Protein AF-A0A7S1TEN2-F1 (afdb_monomer)

Organism: NCBI:txid31354

Structure (mmCIF, N/CA/C/O backbone):
data_AF-A0A7S1TEN2-F1
#
_entry.id   AF-A0A7S1TEN2-F1
#
loop_
_atom_site.group_PDB
_atom_site.id
_atom_site.type_symbol
_atom_site.label_atom_id
_atom_site.label_alt_id
_atom_site.label_comp_id
_atom_site.label_asym_id
_atom_site.label_entity_id
_atom_site.label_seq_id
_atom_site.pdbx_PDB_ins_code
_atom_site.Cartn_x
_atom_site.Cartn_y
_atom_site.Cartn_z
_atom_site.occupancy
_atom_site.B_iso_or_equiv
_atom_site.auth_seq_id
_atom_site.auth_comp_id
_atom_site.auth_asym_id
_atom_site.auth_atom_id
_atom_site.pdbx_PDB_model_num
ATOM 1 N N . TRP A 1 1 ? 18.917 -27.994 69.846 1.00 36.53 1 TRP A N 1
ATOM 2 C CA . TRP A 1 1 ? 19.489 -26.997 68.929 1.00 36.53 1 TRP A CA 1
ATOM 3 C C . TRP A 1 1 ? 19.397 -27.551 67.513 1.00 36.53 1 TRP A C 1
ATOM 5 O O . TRP A 1 1 ? 19.860 -28.660 67.285 1.00 36.53 1 TRP A O 1
ATOM 15 N N . LEU A 1 2 ? 18.664 -26.823 66.660 1.00 35.91 2 LEU A N 1
ATOM 16 C CA . LEU A 1 2 ? 18.417 -27.008 65.215 1.00 35.91 2 LEU A CA 1
ATOM 17 C C . LEU A 1 2 ? 19.751 -27.159 64.437 1.00 35.91 2 LEU A C 1
ATOM 19 O O . LEU A 1 2 ? 20.772 -26.702 64.934 1.00 35.91 2 LEU A O 1
ATOM 23 N N . VAL A 1 3 ? 19.844 -27.762 63.246 1.00 33.59 3 VAL A N 1
ATOM 24 C CA . VAL A 1 3 ? 19.218 -27.346 61.975 1.00 33.59 3 VAL A CA 1
ATOM 25 C C . VAL A 1 3 ? 19.123 -28.553 61.023 1.00 33.59 3 VAL A C 1
ATOM 27 O O . VAL A 1 3 ? 20.094 -29.282 60.841 1.00 33.59 3 VAL A O 1
ATOM 30 N N . ILE A 1 4 ? 17.961 -28.718 60.386 1.00 40.56 4 ILE A N 1
ATOM 31 C CA . ILE A 1 4 ? 17.718 -29.605 59.238 1.00 40.56 4 ILE A CA 1
ATOM 32 C C . ILE A 1 4 ? 17.967 -28.781 57.969 1.00 40.56 4 ILE A C 1
ATOM 34 O O . ILE A 1 4 ? 17.278 -27.786 57.751 1.00 40.56 4 ILE A O 1
ATOM 38 N N . THR A 1 5 ? 18.921 -29.174 57.124 1.00 41.59 5 THR A N 1
ATOM 39 C CA . THR A 1 5 ? 19.088 -28.603 55.779 1.00 41.59 5 THR A CA 1
ATOM 40 C C . THR A 1 5 ? 18.356 -29.473 54.760 1.00 41.59 5 THR A C 1
ATOM 42 O O . THR A 1 5 ? 18.863 -30.484 54.281 1.00 41.59 5 THR A O 1
ATOM 45 N N . GLY A 1 6 ? 17.119 -29.079 54.452 1.00 36.47 6 GLY A N 1
ATOM 46 C CA . GLY A 1 6 ? 16.358 -29.609 53.325 1.00 36.47 6 GLY A CA 1
ATOM 47 C C . GLY A 1 6 ? 16.889 -29.035 52.014 1.00 36.47 6 GLY A C 1
ATOM 48 O O . GLY A 1 6 ? 16.941 -27.818 51.838 1.00 36.47 6 GLY A O 1
ATOM 49 N N . VAL A 1 7 ? 17.284 -29.911 51.095 1.00 43.22 7 VAL A N 1
ATOM 50 C CA . VAL A 1 7 ? 17.649 -29.538 49.727 1.00 43.22 7 VAL A CA 1
ATOM 51 C C . VAL A 1 7 ? 16.350 -29.447 48.928 1.00 43.22 7 VAL A C 1
ATOM 53 O O . VAL A 1 7 ? 15.711 -30.456 48.641 1.00 43.22 7 VAL A O 1
ATOM 56 N N . CYS A 1 8 ? 15.914 -28.223 48.637 1.00 40.03 8 CYS A N 1
ATOM 57 C CA . CYS A 1 8 ? 14.763 -27.953 47.784 1.00 40.03 8 CYS A CA 1
ATOM 58 C C . CYS A 1 8 ? 15.195 -28.152 46.324 1.00 40.03 8 CYS A C 1
ATOM 60 O O . CYS A 1 8 ? 15.867 -27.298 45.748 1.00 40.03 8 CYS A O 1
ATOM 62 N N . SER A 1 9 ? 14.875 -29.306 45.736 1.00 44.34 9 SER A N 1
ATOM 63 C CA . SER A 1 9 ? 15.070 -29.548 44.307 1.00 44.34 9 SER A CA 1
ATOM 64 C C . SER A 1 9 ? 14.036 -28.747 43.520 1.00 44.34 9 SER A C 1
ATOM 66 O O . SER A 1 9 ? 12.881 -29.150 43.391 1.00 44.34 9 SER A O 1
ATOM 68 N N . THR A 1 10 ? 14.444 -27.593 42.999 1.00 46.81 10 THR A N 1
ATOM 69 C CA . THR A 1 10 ? 13.657 -26.831 42.030 1.00 46.81 10 THR A CA 1
ATOM 70 C C . THR A 1 10 ? 13.557 -27.632 40.736 1.00 46.81 10 THR A C 1
ATOM 72 O O . THR A 1 10 ? 14.545 -27.810 40.023 1.00 46.81 10 THR A O 1
ATOM 75 N N . LEU A 1 11 ? 12.355 -28.127 40.442 1.00 44.84 11 LEU A N 1
ATOM 76 C CA . LEU A 1 11 ? 11.965 -28.592 39.115 1.00 44.84 11 LEU A CA 1
ATOM 77 C C . LEU A 1 11 ? 12.057 -27.400 38.156 1.00 44.84 11 LEU A C 1
ATOM 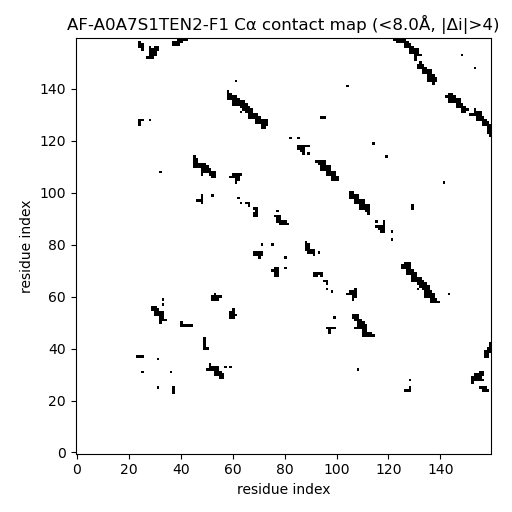79 O O . LEU A 1 11 ? 11.139 -26.588 38.059 1.00 44.84 11 LEU A O 1
ATOM 83 N N . SER A 1 12 ? 13.196 -27.272 37.478 1.00 39.28 12 SER A N 1
ATOM 84 C CA . SER A 1 12 ? 13.334 -26.386 36.329 1.00 39.28 12 SER A CA 1
ATOM 85 C C . SER A 1 12 ? 12.454 -26.934 35.215 1.00 39.28 12 SER A C 1
ATOM 87 O O . SER A 1 12 ? 12.817 -27.890 34.529 1.00 39.28 12 SER A O 1
ATOM 89 N N . PHE A 1 13 ? 11.283 -26.331 35.035 1.00 42.62 13 PHE A N 1
ATOM 90 C CA . PHE A 1 13 ? 10.563 -26.436 33.780 1.00 42.62 13 PHE A CA 1
ATOM 91 C C . PHE A 1 13 ? 11.466 -25.818 32.716 1.00 42.62 13 PHE A C 1
ATOM 93 O O . PHE A 1 13 ? 11.646 -24.601 32.666 1.00 42.62 13 PHE A O 1
ATOM 100 N N . ALA A 1 14 ? 12.086 -26.666 31.897 1.00 40.94 14 ALA A N 1
ATOM 101 C CA . ALA A 1 14 ? 12.645 -26.231 30.635 1.00 40.94 14 ALA A CA 1
ATOM 102 C C . ALA A 1 14 ? 11.469 -25.687 29.820 1.00 40.94 14 ALA A C 1
ATOM 104 O O . ALA A 1 14 ? 10.679 -26.450 29.263 1.00 40.94 14 ALA A O 1
ATOM 105 N N . ALA A 1 15 ? 11.307 -24.365 29.827 1.00 46.19 15 ALA A N 1
ATOM 106 C CA . ALA A 1 15 ? 10.476 -23.687 28.858 1.00 46.19 15 ALA A CA 1
ATOM 107 C C . ALA A 1 15 ? 11.043 -24.072 27.494 1.00 46.19 15 ALA A C 1
ATOM 109 O O . ALA A 1 15 ? 12.132 -23.638 27.121 1.00 46.19 15 ALA A O 1
ATOM 110 N N . VAL A 1 16 ? 10.346 -24.961 26.787 1.00 39.22 16 VAL A N 1
ATOM 111 C CA . VAL A 1 16 ? 10.607 -25.175 25.371 1.00 39.22 16 VAL A CA 1
ATOM 112 C C . VAL A 1 16 ? 10.404 -23.799 24.748 1.00 39.22 16 VAL A C 1
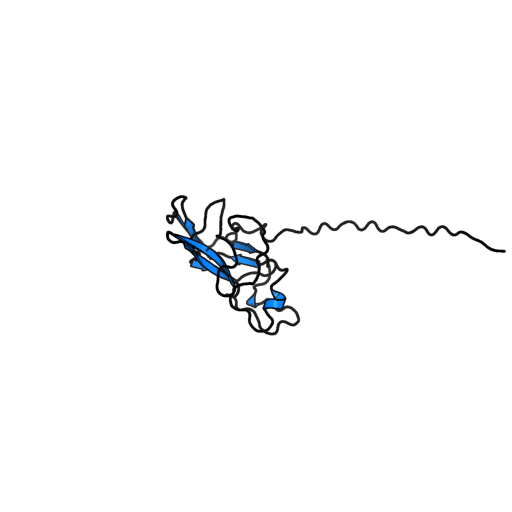ATOM 114 O O . VAL A 1 16 ? 9.303 -23.258 24.888 1.00 39.22 16 VAL A O 1
ATOM 117 N N . PRO A 1 17 ? 11.425 -23.182 24.130 1.00 37.56 17 PRO A N 1
ATOM 118 C CA . PRO A 1 17 ? 11.180 -21.988 23.355 1.00 37.56 17 PRO A CA 1
ATOM 119 C C . PRO A 1 17 ? 10.236 -22.427 22.243 1.00 37.56 17 PRO A C 1
ATOM 121 O O . PRO A 1 17 ? 10.637 -23.101 21.293 1.00 37.56 17 PRO A O 1
ATOM 124 N N . ILE A 1 18 ? 8.953 -22.100 22.392 1.00 38.72 18 ILE A N 1
ATOM 125 C CA . ILE A 1 18 ? 8.039 -22.070 21.267 1.00 38.72 18 ILE A CA 1
ATOM 126 C C . ILE A 1 18 ? 8.654 -21.004 20.373 1.00 38.72 18 ILE A C 1
ATOM 128 O O . ILE A 1 18 ? 8.501 -19.809 20.615 1.00 38.72 18 ILE A O 1
ATOM 132 N N . SER A 1 19 ? 9.436 -21.442 19.387 1.00 32.59 19 SER A N 1
ATOM 133 C CA . SER A 1 19 ? 9.745 -20.628 18.224 1.00 32.59 19 SER A CA 1
ATOM 134 C C . SER A 1 19 ? 8.416 -20.404 17.525 1.00 32.59 19 SER A C 1
ATOM 136 O O . SER A 1 19 ? 8.041 -21.127 16.604 1.00 32.59 19 SER A O 1
ATOM 138 N N . VAL A 1 20 ? 7.669 -19.414 18.012 1.00 35.41 20 VAL A N 1
ATOM 139 C CA . VAL A 1 20 ? 6.732 -18.691 17.173 1.00 35.41 20 VAL A CA 1
ATOM 140 C C . VAL A 1 20 ? 7.590 -18.269 15.996 1.00 35.41 20 VAL A C 1
ATOM 142 O O . VAL A 1 20 ? 8.615 -17.611 16.190 1.00 35.41 20 VAL A O 1
ATOM 145 N N . ARG A 1 21 ? 7.248 -18.722 14.787 1.00 35.47 21 ARG A N 1
ATOM 146 C CA . ARG A 1 21 ? 7.770 -18.076 13.592 1.00 35.47 21 ARG A CA 1
ATOM 147 C C . ARG A 1 21 ? 7.450 -16.596 13.784 1.00 35.47 21 ARG A C 1
ATOM 149 O O . ARG A 1 21 ? 6.309 -16.199 13.585 1.00 35.47 21 ARG A O 1
ATOM 156 N N . GLN A 1 22 ? 8.438 -15.789 14.160 1.00 39.12 22 GLN A N 1
ATOM 157 C CA . GLN A 1 22 ? 8.461 -14.384 13.791 1.00 39.12 22 GLN A CA 1
ATOM 158 C C . GLN A 1 22 ? 8.644 -14.382 12.270 1.00 39.12 22 GLN A C 1
ATOM 160 O O . GLN A 1 22 ? 9.725 -14.136 11.744 1.00 39.12 22 GLN A O 1
ATOM 165 N N . GLY A 1 23 ? 7.607 -14.834 11.562 1.00 42.72 23 GLY A N 1
ATOM 166 C CA . GLY A 1 23 ? 7.483 -14.654 10.136 1.00 42.72 23 GLY A CA 1
ATOM 167 C C . GLY A 1 23 ? 7.254 -13.172 9.982 1.00 42.72 23 GLY A C 1
ATOM 168 O O . GLY A 1 23 ? 6.162 -12.703 10.280 1.00 42.72 23 GLY A O 1
ATOM 169 N N . GLY A 1 24 ? 8.307 -12.437 9.624 1.00 61.06 24 GLY A N 1
ATOM 170 C CA . GLY A 1 24 ? 8.152 -11.048 9.220 1.00 61.06 24 GLY A CA 1
ATOM 171 C C . GLY A 1 24 ? 7.023 -10.959 8.198 1.00 61.06 24 GLY A C 1
ATOM 172 O O . GLY A 1 24 ? 6.840 -11.888 7.403 1.00 61.06 24 GLY A O 1
ATOM 173 N N . CYS A 1 25 ? 6.236 -9.887 8.262 1.00 70.94 25 CYS A N 1
ATOM 174 C CA . CYS A 1 25 ? 5.182 -9.643 7.287 1.00 70.94 25 CYS A CA 1
ATOM 175 C C . CYS A 1 25 ? 5.760 -9.848 5.877 1.00 70.94 25 CYS A C 1
ATOM 177 O O . CYS A 1 25 ? 6.780 -9.238 5.550 1.00 70.94 25 CYS A O 1
ATOM 179 N N . GLY A 1 26 ? 5.161 -10.741 5.078 1.00 60.34 26 GLY A N 1
ATOM 180 C CA . GLY A 1 26 ? 5.536 -10.885 3.666 1.00 60.34 26 GLY A CA 1
ATOM 181 C C . GLY A 1 26 ? 6.174 -12.156 3.164 1.00 60.34 26 GLY A C 1
ATOM 182 O O . GLY A 1 26 ? 6.808 -12.124 2.116 1.00 60.34 26 GLY A O 1
ATOM 183 N N . ALA A 1 27 ? 5.982 -13.293 3.827 1.00 66.88 27 ALA A N 1
ATOM 184 C CA . ALA A 1 27 ? 6.373 -14.570 3.220 1.00 66.88 27 ALA A CA 1
ATOM 185 C C . ALA A 1 27 ? 5.473 -14.991 2.030 1.00 66.88 27 ALA A C 1
ATOM 187 O O . ALA A 1 27 ? 5.839 -15.897 1.285 1.00 66.88 27 ALA A O 1
ATOM 188 N N . SER A 1 28 ? 4.295 -14.379 1.878 1.00 79.00 28 SER A N 1
ATOM 189 C CA . SER A 1 28 ? 3.220 -14.741 0.936 1.00 79.00 28 SER A CA 1
ATOM 190 C C . SER A 1 28 ? 3.116 -13.817 -0.284 1.00 79.00 28 SER A C 1
ATOM 192 O O . SER A 1 28 ? 2.635 -14.247 -1.333 1.00 79.00 28 SER A O 1
ATOM 194 N N . CYS A 1 29 ? 3.550 -12.564 -0.151 1.00 87.81 29 CYS A N 1
ATOM 195 C CA . CYS A 1 29 ? 3.350 -11.512 -1.140 1.00 87.81 29 CYS A CA 1
ATOM 196 C C . CYS A 1 29 ? 4.485 -11.451 -2.168 1.00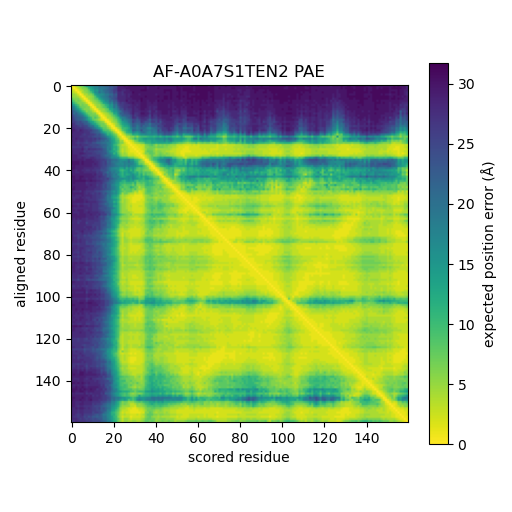 87.81 29 CYS A C 1
ATOM 198 O O . CYS A 1 29 ? 5.661 -11.476 -1.812 1.00 87.81 29 CYS A O 1
ATOM 200 N N . ALA A 1 30 ? 4.136 -11.352 -3.456 1.00 89.56 30 ALA A N 1
ATOM 201 C CA . ALA A 1 30 ? 5.121 -11.256 -4.537 1.00 89.56 30 ALA A CA 1
ATOM 202 C C . ALA A 1 30 ? 5.853 -9.902 -4.568 1.00 89.56 30 ALA A C 1
ATOM 204 O O . ALA A 1 30 ? 6.940 -9.802 -5.140 1.00 89.56 30 ALA A O 1
ATOM 205 N N . PHE A 1 31 ? 5.257 -8.865 -3.973 1.00 89.62 31 PHE A N 1
ATOM 206 C CA . PHE A 1 31 ? 5.796 -7.512 -3.962 1.00 89.62 31 PHE A CA 1
ATOM 207 C C . PHE A 1 31 ? 6.440 -7.173 -2.625 1.00 89.62 31 PHE A C 1
ATOM 209 O O . PHE A 1 31 ? 5.975 -7.570 -1.557 1.00 89.62 31 PHE A O 1
ATOM 216 N N . TYR A 1 32 ? 7.494 -6.371 -2.695 1.00 88.06 32 TYR A N 1
ATOM 217 C CA . TYR A 1 32 ? 8.234 -5.862 -1.547 1.00 88.06 32 TYR A CA 1
ATOM 218 C C . TYR A 1 32 ? 8.713 -4.438 -1.831 1.00 88.06 32 TYR A C 1
ATOM 220 O O . TYR A 1 32 ? 8.751 -4.011 -2.981 1.00 88.06 32 TYR A O 1
ATOM 228 N N . PHE A 1 33 ? 9.113 -3.685 -0.809 1.00 87.56 33 PHE A N 1
ATOM 229 C CA . PHE A 1 33 ? 9.679 -2.354 -1.034 1.00 87.56 33 PHE A CA 1
ATOM 230 C C . PHE A 1 33 ? 11.136 -2.434 -1.493 1.00 87.56 33 PHE A C 1
ATOM 232 O O . PHE A 1 33 ? 11.978 -3.097 -0.878 1.00 87.56 33 PHE A O 1
ATOM 239 N N . CYS A 1 34 ? 11.453 -1.729 -2.572 1.00 84.06 34 CYS A N 1
ATOM 240 C CA . CYS A 1 34 ? 12.805 -1.572 -3.072 1.00 84.06 34 CYS A CA 1
ATOM 241 C C . CYS A 1 34 ? 13.686 -0.927 -1.992 1.00 84.06 34 CYS A C 1
ATOM 243 O O . CYS A 1 34 ? 13.328 0.087 -1.395 1.00 84.06 34 CYS A O 1
ATOM 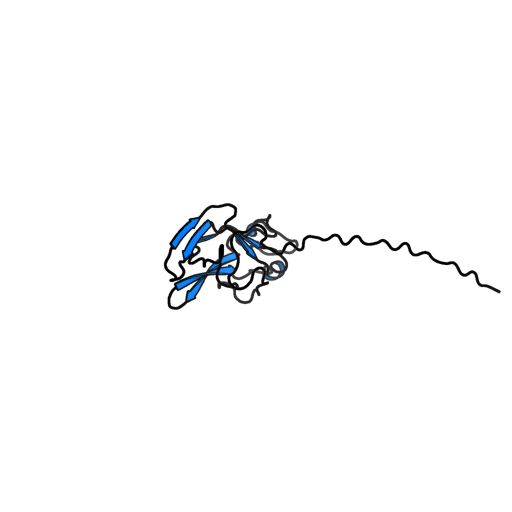245 N N . GLY A 1 35 ? 14.863 -1.502 -1.747 1.00 69.94 35 GLY A N 1
ATOM 246 C CA . GLY A 1 35 ? 15.850 -0.945 -0.820 1.00 69.94 35 GLY A CA 1
ATOM 247 C C . GLY A 1 35 ? 16.013 -1.717 0.488 1.00 69.94 35 GLY A C 1
ATOM 248 O O . GLY A 1 35 ? 17.153 -1.807 0.933 1.00 69.94 35 GLY A O 1
ATOM 249 N N . LYS A 1 36 ? 14.963 -2.342 1.053 1.00 54.16 36 LYS A N 1
ATOM 250 C CA . LYS A 1 36 ? 15.054 -3.372 2.116 1.00 54.16 36 LYS A CA 1
ATOM 251 C C . LYS A 1 36 ? 13.761 -4.205 2.215 1.00 54.16 36 LYS A C 1
ATOM 253 O O . LYS A 1 36 ? 12.691 -3.619 2.349 1.00 54.16 36 LYS A O 1
ATOM 258 N N . PRO A 1 37 ? 13.831 -5.548 2.257 1.00 49.50 37 PRO A N 1
ATOM 259 C CA . PRO A 1 37 ? 12.705 -6.355 2.719 1.00 49.50 37 PRO A CA 1
ATOM 260 C C . PRO A 1 37 ? 12.512 -6.163 4.236 1.00 49.50 37 PRO A C 1
ATOM 262 O O . PRO A 1 37 ? 13.467 -6.297 5.001 1.00 49.50 37 PRO A O 1
ATOM 265 N N . GLY A 1 38 ? 11.283 -5.867 4.673 1.00 50.88 38 GLY A N 1
ATOM 266 C CA . GLY A 1 38 ? 10.889 -5.950 6.087 1.00 50.88 38 GLY A CA 1
ATOM 267 C C . GLY A 1 38 ? 11.228 -4.755 6.986 1.00 50.88 38 GLY A C 1
ATOM 268 O O . GLY A 1 38 ? 11.441 -4.947 8.180 1.00 50.88 38 GLY A O 1
ATOM 269 N N . THR A 1 39 ? 11.303 -3.531 6.461 1.00 54.88 39 THR A N 1
ATOM 270 C CA . THR A 1 39 ? 11.393 -2.328 7.308 1.00 54.88 39 THR A CA 1
ATOM 271 C C . THR A 1 39 ? 10.045 -1.978 7.940 1.00 54.88 39 THR A C 1
ATOM 273 O O . THR A 1 39 ? 9.022 -1.989 7.263 1.00 54.88 39 THR A O 1
ATOM 276 N N . THR A 1 40 ? 10.060 -1.654 9.233 1.00 57.50 40 THR A N 1
ATOM 277 C CA . THR A 1 40 ? 8.978 -0.934 9.918 1.00 57.50 40 THR A CA 1
ATOM 278 C C . THR A 1 40 ? 8.956 0.503 9.399 1.00 57.50 40 THR A C 1
ATOM 280 O O . THR A 1 40 ? 10.019 1.126 9.322 1.00 57.50 40 THR A O 1
ATOM 283 N N . TYR A 1 41 ? 7.784 1.008 9.015 1.00 65.94 41 TYR A N 1
ATOM 284 C CA . TYR A 1 41 ? 7.613 2.388 8.548 1.00 65.94 41 TYR A CA 1
ATOM 285 C C . TYR A 1 41 ? 6.841 3.205 9.580 1.00 65.94 41 TYR A C 1
ATOM 287 O O . TYR A 1 41 ? 5.942 2.690 10.234 1.00 65.94 41 TYR A O 1
ATOM 295 N N . GLU A 1 42 ? 7.203 4.475 9.730 1.00 64.25 42 GLU A N 1
ATOM 296 C CA . GLU A 1 42 ? 6.568 5.374 10.693 1.00 64.25 42 GLU A CA 1
ATOM 297 C C . GLU A 1 42 ? 5.301 6.002 10.085 1.00 64.25 42 GLU A C 1
ATOM 299 O O . GLU A 1 42 ? 5.250 6.317 8.893 1.00 64.25 42 GLU A O 1
ATOM 304 N N . LEU A 1 43 ? 4.264 6.182 10.905 1.00 64.94 43 LEU A N 1
ATOM 305 C CA . LEU A 1 43 ? 2.977 6.798 10.540 1.00 64.94 43 LEU A CA 1
ATOM 306 C C . LEU A 1 43 ? 3.069 8.335 10.495 1.00 64.94 43 LEU A C 1
ATOM 308 O O . LEU A 1 43 ? 2.206 9.037 11.024 1.00 64.94 43 LEU A O 1
ATOM 312 N N . ASP A 1 44 ? 4.134 8.878 9.911 1.00 64.31 44 ASP A N 1
ATOM 313 C CA . ASP A 1 44 ? 4.451 10.301 10.072 1.00 64.31 44 ASP A CA 1
ATOM 314 C C . ASP A 1 44 ? 3.644 11.218 9.151 1.00 64.31 44 ASP A C 1
ATOM 316 O O . ASP A 1 44 ? 3.483 12.404 9.448 1.00 64.31 44 ASP A O 1
ATOM 320 N N . LEU A 1 45 ? 3.127 10.698 8.031 1.00 70.31 45 LEU A N 1
ATOM 321 C CA . LEU A 1 45 ? 2.507 11.520 6.993 1.00 70.31 45 LEU A CA 1
ATOM 322 C C . LEU A 1 45 ? 1.280 10.840 6.361 1.00 70.31 45 LEU A C 1
ATOM 324 O O . LEU A 1 45 ? 1.437 10.010 5.459 1.00 70.31 45 LEU A O 1
ATOM 328 N N . PRO A 1 46 ? 0.050 11.220 6.760 1.00 75.06 46 PRO A N 1
ATOM 329 C CA . PRO A 1 46 ? -1.139 10.762 6.061 1.00 75.06 46 PRO A CA 1
ATOM 330 C C . PRO A 1 46 ? -1.186 11.330 4.642 1.00 75.06 46 PRO A C 1
ATOM 332 O O . PRO A 1 46 ? -0.609 12.376 4.340 1.00 75.06 46 PRO A O 1
ATOM 335 N N . ASP A 1 47 ? -1.911 10.639 3.773 1.00 78.81 47 ASP A N 1
ATOM 336 C CA . ASP A 1 47 ? -2.165 11.043 2.395 1.00 78.81 47 ASP A CA 1
ATOM 337 C C . ASP A 1 47 ? -0.908 11.197 1.521 1.00 78.81 47 ASP A C 1
ATOM 339 O O . ASP A 1 47 ? -0.897 11.922 0.526 1.00 78.81 47 ASP A O 1
ATOM 343 N N . SER A 1 48 ? 0.143 10.454 1.873 1.00 77.69 48 SER A N 1
ATOM 344 C CA . SER A 1 48 ? 1.416 10.405 1.161 1.00 77.69 48 SER A CA 1
ATOM 345 C C . SER A 1 48 ? 2.025 8.995 1.224 1.00 77.69 48 SER A C 1
ATOM 347 O O . SER A 1 48 ? 1.641 8.205 2.095 1.00 77.69 48 SER A O 1
ATOM 349 N N . PRO A 1 49 ? 2.954 8.637 0.317 1.00 74.31 49 PRO A N 1
ATOM 350 C CA . PRO A 1 49 ? 3.665 7.371 0.427 1.00 74.31 49 PRO A CA 1
ATOM 351 C C . PRO A 1 49 ? 4.559 7.400 1.674 1.00 74.31 49 PRO A C 1
ATOM 353 O O . PRO A 1 49 ? 5.525 8.158 1.734 1.00 74.31 49 PRO A O 1
ATOM 356 N N . ILE A 1 50 ? 4.253 6.550 2.656 1.00 80.25 50 ILE A N 1
ATOM 357 C CA . ILE A 1 50 ? 5.081 6.368 3.864 1.00 80.25 50 ILE A CA 1
ATOM 358 C C . ILE A 1 50 ? 6.191 5.330 3.651 1.00 80.25 50 ILE A C 1
ATOM 360 O O . ILE A 1 50 ? 7.051 5.124 4.502 1.00 80.25 50 ILE A O 1
ATOM 364 N N . THR A 1 51 ? 6.161 4.652 2.505 1.00 82.19 51 THR A N 1
ATOM 365 C CA . THR A 1 51 ? 7.089 3.584 2.134 1.00 82.19 51 THR A CA 1
ATOM 366 C C . THR A 1 51 ? 7.872 3.940 0.873 1.00 82.19 51 THR A C 1
ATOM 368 O O . THR A 1 51 ? 7.537 4.876 0.147 1.00 82.19 51 THR A O 1
ATOM 371 N N . GLY A 1 52 ? 8.949 3.192 0.625 1.00 84.06 52 GLY A N 1
ATOM 372 C CA . GLY A 1 52 ? 9.732 3.324 -0.602 1.00 84.06 52 GLY A CA 1
ATOM 373 C C . GLY A 1 52 ? 9.014 2.757 -1.836 1.00 84.06 52 GLY A C 1
ATOM 374 O O . GLY A 1 52 ? 7.915 2.210 -1.719 1.00 84.06 52 GLY A O 1
ATOM 375 N N . PRO A 1 53 ? 9.648 2.841 -3.019 1.00 88.94 53 PRO A N 1
ATOM 376 C CA . PRO A 1 53 ? 9.107 2.268 -4.249 1.00 88.94 53 PRO A CA 1
ATOM 377 C C . PRO A 1 53 ? 8.814 0.772 -4.107 1.00 88.94 53 PRO A C 1
ATOM 379 O O . PRO A 1 53 ? 9.542 0.058 -3.418 1.00 88.94 53 PRO A O 1
ATOM 382 N N . ILE A 1 54 ? 7.780 0.283 -4.781 1.00 89.94 54 ILE A N 1
ATOM 383 C CA . ILE A 1 54 ? 7.414 -1.135 -4.804 1.00 89.94 54 ILE A CA 1
ATOM 384 C C . ILE A 1 54 ? 8.233 -1.870 -5.877 1.00 89.94 54 ILE A C 1
ATOM 386 O O . ILE A 1 54 ? 8.428 -1.372 -6.985 1.00 89.94 54 ILE A O 1
ATOM 390 N N . CYS A 1 55 ? 8.695 -3.074 -5.551 1.00 88.81 55 CYS A N 1
ATOM 391 C CA . CYS A 1 55 ? 9.474 -3.961 -6.405 1.00 88.81 55 CYS A CA 1
ATOM 392 C C . CYS A 1 55 ? 8.834 -5.353 -6.502 1.00 88.81 55 CYS A C 1
ATOM 394 O O . CYS A 1 55 ? 8.241 -5.850 -5.542 1.00 88.81 55 CYS A O 1
ATOM 396 N N . ARG A 1 56 ? 9.056 -6.018 -7.639 1.00 87.06 56 ARG A N 1
ATOM 397 C CA . ARG A 1 56 ? 8.828 -7.455 -7.851 1.00 87.06 56 ARG A CA 1
ATOM 398 C C . ARG A 1 56 ? 10.023 -8.035 -8.597 1.00 87.06 56 ARG A C 1
ATOM 400 O O . ARG A 1 56 ? 10.403 -7.498 -9.631 1.00 87.06 56 ARG A O 1
ATOM 407 N N . ASP A 1 57 ? 10.626 -9.100 -8.073 1.00 85.19 57 ASP A N 1
ATOM 408 C CA . ASP A 1 57 ? 11.779 -9.776 -8.695 1.00 85.19 57 ASP A CA 1
ATOM 409 C C . ASP A 1 57 ? 12.928 -8.820 -9.106 1.00 85.19 57 ASP A C 1
ATOM 411 O O . ASP A 1 57 ? 13.593 -9.002 -10.123 1.00 85.19 57 ASP A O 1
ATOM 415 N N . GLY A 1 58 ? 13.159 -7.765 -8.317 1.00 83.19 58 GLY A N 1
ATOM 416 C CA . GLY A 1 58 ? 14.176 -6.737 -8.574 1.00 83.19 58 GLY A CA 1
ATOM 417 C C . GLY A 1 58 ? 13.761 -5.631 -9.550 1.00 83.19 58 GLY A C 1
ATOM 418 O O . GLY A 1 58 ? 14.553 -4.722 -9.787 1.00 83.19 58 GLY A O 1
ATOM 419 N N . VAL A 1 59 ? 12.542 -5.678 -10.088 1.00 86.25 59 VAL A N 1
ATOM 420 C CA . VAL A 1 59 ? 12.007 -4.706 -11.048 1.00 86.25 59 VAL A CA 1
ATOM 421 C C . VAL A 1 59 ? 11.071 -3.724 -10.349 1.00 86.25 59 VAL A C 1
ATOM 423 O O . VAL A 1 59 ? 10.228 -4.128 -9.547 1.00 86.25 59 VAL A O 1
ATOM 426 N N . LEU A 1 60 ? 11.217 -2.436 -10.668 1.00 87.94 60 LEU A N 1
ATOM 427 C CA . LEU A 1 60 ? 10.366 -1.370 -10.146 1.00 87.94 60 LEU A CA 1
ATOM 428 C C . LEU A 1 60 ? 8.943 -1.477 -10.692 1.00 87.94 60 LEU A C 1
ATOM 430 O O . LEU A 1 60 ? 8.715 -1.648 -11.893 1.00 87.94 60 LEU A O 1
ATOM 434 N N . ILE A 1 61 ? 7.991 -1.298 -9.788 1.00 88.81 61 ILE A N 1
ATOM 435 C CA . ILE A 1 61 ? 6.593 -1.092 -10.125 1.00 88.81 61 ILE A CA 1
ATOM 436 C C . ILE A 1 61 ? 6.378 0.406 -10.281 1.00 88.81 61 ILE A C 1
ATOM 438 O O . ILE A 1 61 ? 6.706 1.197 -9.394 1.00 88.81 61 ILE A O 1
ATOM 44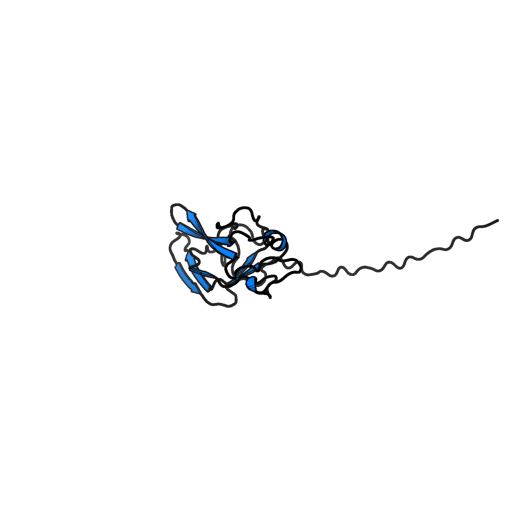2 N N . GLY A 1 62 ? 5.868 0.776 -11.450 1.00 86.12 62 GLY A N 1
ATOM 443 C CA . GLY A 1 62 ? 5.494 2.136 -11.791 1.00 86.12 62 GLY A CA 1
ATOM 444 C C . GLY A 1 62 ? 4.207 2.511 -11.074 1.00 86.12 62 GLY A C 1
ATOM 445 O O . GLY A 1 62 ? 4.101 2.398 -9.853 1.00 86.12 62 GLY A O 1
ATOM 446 N N . HIS A 1 63 ? 3.201 2.928 -11.828 1.00 88.88 63 HIS A N 1
ATOM 447 C CA . HIS A 1 63 ? 1.897 3.260 -11.270 1.00 88.88 63 HIS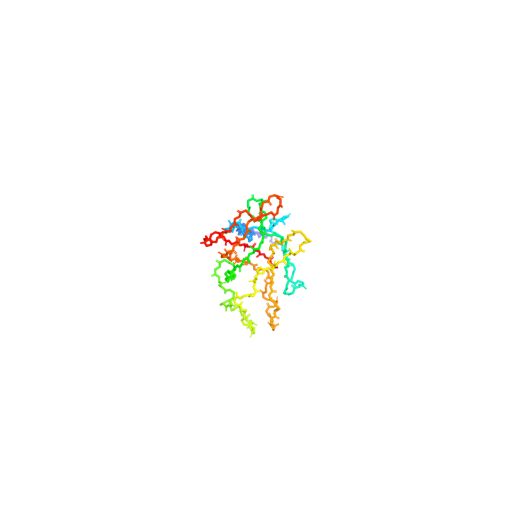 A CA 1
ATOM 448 C C . HIS A 1 63 ? 1.100 1.999 -10.881 1.00 88.88 63 HIS A C 1
ATOM 450 O O . HIS A 1 63 ? 1.011 1.049 -11.659 1.00 88.88 63 HIS A O 1
ATOM 456 N N . VAL A 1 64 ? 0.513 1.978 -9.683 1.00 90.44 64 VAL A N 1
ATOM 457 C CA . VAL A 1 64 ? -0.487 0.984 -9.265 1.00 90.44 64 VAL A CA 1
ATOM 458 C C . VAL A 1 64 ? -1.860 1.614 -9.469 1.00 90.44 64 VAL A C 1
ATOM 460 O O . VAL A 1 64 ? -2.271 2.449 -8.665 1.00 90.44 64 VAL A O 1
ATOM 463 N N . ASP A 1 65 ? -2.574 1.226 -10.529 1.00 87.00 65 ASP A N 1
ATOM 464 C CA . ASP A 1 65 ? -3.854 1.867 -10.862 1.00 87.00 65 ASP A CA 1
ATOM 465 C C . ASP A 1 65 ? -4.973 1.463 -9.893 1.00 87.00 65 ASP A C 1
ATOM 467 O O . ASP A 1 65 ? -5.930 2.213 -9.691 1.00 87.00 65 ASP A O 1
ATOM 471 N N . SER A 1 66 ? -4.885 0.269 -9.293 1.00 89.31 66 SER A N 1
ATOM 472 C CA . SER A 1 66 ? -5.876 -0.181 -8.318 1.00 89.31 66 SER A CA 1
ATOM 473 C C . SER A 1 66 ? -5.321 -1.175 -7.300 1.00 89.31 66 SER A C 1
ATOM 475 O O . SER A 1 66 ? -4.544 -2.078 -7.618 1.00 89.31 66 SER A O 1
ATOM 477 N N . ALA A 1 67 ? -5.777 -1.027 -6.057 1.00 93.00 67 ALA A N 1
ATOM 478 C CA . ALA A 1 67 ? -5.503 -1.935 -4.952 1.00 93.00 67 ALA A CA 1
ATOM 479 C C . ALA A 1 67 ? -6.811 -2.422 -4.317 1.00 93.00 67 ALA A C 1
ATOM 481 O O . ALA A 1 67 ? -7.850 -1.763 -4.404 1.00 93.00 67 ALA A O 1
ATOM 482 N N . GLY A 1 68 ? -6.746 -3.601 -3.705 1.00 94.12 68 GLY A N 1
ATOM 483 C CA . GLY A 1 68 ? -7.826 -4.163 -2.907 1.00 94.12 68 GLY A CA 1
ATOM 484 C C . GLY A 1 68 ? -7.874 -3.568 -1.502 1.00 94.12 68 GLY A C 1
ATOM 485 O O . GLY A 1 68 ? -7.195 -2.596 -1.183 1.00 94.12 68 GLY A O 1
ATOM 486 N N . GLU A 1 69 ? -8.678 -4.185 -0.644 1.00 95.69 69 GLU A N 1
ATOM 487 C CA . GLU A 1 69 ? -8.717 -3.850 0.776 1.00 95.69 69 GLU A CA 1
ATOM 488 C C . GLU A 1 69 ? -7.565 -4.534 1.522 1.00 95.69 69 GLU A C 1
ATOM 490 O O . GLU A 1 69 ? -7.302 -5.719 1.310 1.00 95.69 69 GLU A O 1
ATOM 495 N N . ALA A 1 70 ? -6.898 -3.795 2.412 1.00 95.19 70 ALA A N 1
ATOM 496 C CA . ALA A 1 70 ? -5.837 -4.352 3.241 1.00 95.19 70 ALA A CA 1
ATOM 497 C C . ALA A 1 70 ? -6.378 -5.387 4.240 1.00 95.19 70 ALA A C 1
ATOM 499 O O . ALA A 1 70 ? -7.407 -5.172 4.888 1.00 95.19 70 ALA A O 1
ATOM 500 N N . LEU A 1 71 ? -5.644 -6.484 4.408 1.00 94.94 71 LEU A N 1
ATOM 501 C CA . LEU A 1 71 ? -5.895 -7.511 5.410 1.00 94.94 71 LEU A CA 1
ATOM 502 C C . LEU A 1 71 ? -4.978 -7.299 6.614 1.00 94.94 71 LEU A C 1
ATOM 504 O O . LEU A 1 71 ? -3.761 -7.220 6.465 1.00 94.94 71 LEU A O 1
ATOM 508 N N . VAL A 1 72 ? -5.565 -7.262 7.805 1.00 94.25 72 VAL A N 1
ATOM 509 C CA . VAL A 1 72 ? -4.874 -7.288 9.093 1.00 94.25 72 VAL A CA 1
ATOM 510 C C . VAL A 1 72 ? -4.529 -8.733 9.435 1.00 94.25 72 VAL A C 1
ATOM 512 O O . VAL A 1 72 ? -5.392 -9.623 9.410 1.00 94.25 72 VAL A O 1
ATOM 515 N N . ASP A 1 73 ? -3.248 -8.955 9.709 1.00 90.94 73 ASP A N 1
ATOM 516 C CA . ASP A 1 73 ? -2.615 -10.236 10.013 1.00 90.94 73 ASP A CA 1
ATOM 517 C C . ASP A 1 73 ? -2.938 -11.328 8.975 1.00 90.94 73 ASP A C 1
ATOM 519 O O . ASP A 1 73 ? -3.061 -12.507 9.304 1.00 90.94 73 ASP A O 1
ATOM 523 N N . GLY A 1 74 ? -3.103 -10.915 7.710 1.00 87.75 74 GLY A N 1
ATOM 524 C CA . GLY A 1 74 ? -3.362 -11.779 6.551 1.00 87.75 74 GLY A CA 1
ATOM 525 C C . GLY A 1 74 ? -4.764 -12.398 6.489 1.00 87.75 74 GLY A C 1
ATOM 526 O O . GLY A 1 74 ? -5.026 -13.234 5.626 1.00 87.75 74 GLY A O 1
ATOM 527 N N . VAL A 1 75 ? -5.676 -12.034 7.400 1.00 89.75 75 VAL A N 1
ATOM 528 C CA . VAL A 1 75 ? -6.981 -12.715 7.514 1.00 89.75 75 VAL A CA 1
ATOM 529 C C . VAL A 1 75 ? -8.165 -11.754 7.539 1.00 89.75 75 VAL A C 1
ATOM 531 O O . VAL A 1 75 ? -9.201 -12.058 6.951 1.00 89.75 75 VAL A O 1
ATOM 534 N N . THR A 1 76 ? -8.051 -10.608 8.215 1.00 95.19 76 THR A N 1
ATOM 535 C CA . THR A 1 76 ? -9.219 -9.755 8.491 1.00 95.19 76 THR A CA 1
ATOM 536 C C . THR A 1 76 ? -9.182 -8.484 7.649 1.00 95.19 76 THR A C 1
ATOM 538 O O . THR A 1 76 ? -8.268 -7.691 7.845 1.00 95.19 76 THR A O 1
ATOM 541 N N . PRO A 1 77 ? -10.161 -8.218 6.768 1.00 96.94 77 PRO A N 1
ATOM 542 C CA . PRO A 1 77 ? -10.229 -6.944 6.057 1.00 96.94 77 PRO A CA 1
ATOM 543 C C . PRO A 1 77 ? -10.284 -5.768 7.038 1.00 96.94 77 PRO A C 1
ATOM 545 O O . PRO A 1 77 ? -11.023 -5.817 8.026 1.00 96.94 77 PRO A O 1
ATOM 548 N N . ILE A 1 78 ? -9.511 -4.711 6.789 1.00 97.12 78 ILE A N 1
ATOM 549 C CA . ILE A 1 78 ? -9.327 -3.618 7.753 1.00 97.12 78 ILE A CA 1
ATOM 550 C C . ILE A 1 78 ? -10.640 -2.906 8.118 1.00 97.12 78 ILE A C 1
ATOM 552 O O . ILE A 1 78 ? -10.827 -2.513 9.269 1.00 97.12 78 ILE A O 1
ATOM 556 N N . SER A 1 79 ? -11.608 -2.817 7.200 1.00 97.56 79 SER A N 1
ATOM 557 C CA . SER A 1 79 ? -12.934 -2.244 7.485 1.00 97.56 79 SER A CA 1
ATOM 558 C C . SER A 1 79 ? -13.807 -3.117 8.392 1.00 97.56 79 SER A C 1
ATOM 560 O O . SER A 1 79 ? -14.758 -2.637 9.024 1.00 97.56 79 SER A O 1
ATOM 562 N N . GLN A 1 80 ? -13.484 -4.408 8.475 1.00 97.56 80 GLN A N 1
ATOM 563 C CA . GLN A 1 80 ? -14.139 -5.389 9.335 1.00 97.56 80 GLN A CA 1
ATOM 564 C C . GLN A 1 80 ? -13.380 -5.609 10.644 1.00 97.56 80 GLN A C 1
ATOM 566 O O . GLN A 1 80 ? -13.932 -6.193 11.577 1.00 97.56 80 GLN A O 1
ATOM 571 N N . TRP A 1 81 ? -12.144 -5.124 10.735 1.00 96.88 81 TRP A N 1
ATOM 572 C CA . TRP A 1 81 ? -11.326 -5.252 11.923 1.00 96.88 81 TRP A CA 1
ATOM 573 C C . TRP A 1 81 ? -11.831 -4.329 13.042 1.00 96.88 81 TRP A C 1
ATOM 575 O O . TRP A 1 81 ? -11.806 -3.102 12.941 1.00 96.88 81 TRP A O 1
ATOM 585 N N . THR A 1 82 ? -12.338 -4.934 14.119 1.00 95.62 82 THR A N 1
ATOM 586 C CA . THR A 1 82 ? -12.938 -4.225 15.261 1.00 95.62 82 THR A CA 1
ATOM 587 C C . THR A 1 82 ? -12.276 -4.631 16.580 1.00 95.62 82 THR A C 1
ATOM 589 O O . THR A 1 82 ? -12.893 -5.346 17.379 1.00 95.62 82 THR A O 1
ATOM 592 N N . PRO A 1 83 ? -11.019 -4.224 16.827 1.00 95.69 83 PRO A N 1
ATOM 593 C CA . PRO A 1 83 ? -10.368 -4.459 18.107 1.00 95.69 83 PRO A CA 1
ATOM 594 C C . PRO A 1 83 ? -11.111 -3.735 19.238 1.00 95.69 83 PRO A C 1
ATOM 596 O O . PRO A 1 83 ? -11.753 -2.696 19.044 1.00 95.69 83 PRO A O 1
ATOM 599 N N . THR A 1 84 ? -11.036 -4.297 20.445 1.00 97.12 84 THR A N 1
ATOM 600 C CA . THR A 1 84 ? -11.682 -3.726 21.632 1.00 97.12 84 THR A CA 1
ATOM 601 C C . THR A 1 84 ? -11.196 -2.299 21.869 1.00 97.12 84 THR A C 1
ATOM 603 O O . THR A 1 84 ? -10.002 -2.064 22.018 1.00 97.12 84 THR A O 1
ATOM 606 N N . GLY A 1 85 ? -12.132 -1.352 21.953 1.00 96.06 85 GLY A N 1
ATOM 607 C CA . GLY A 1 85 ? -11.830 0.061 22.194 1.00 96.06 85 GLY A CA 1
ATOM 608 C C . GLY A 1 85 ? -11.706 0.918 20.932 1.00 96.06 85 GLY A C 1
ATOM 609 O O . GLY A 1 85 ? -11.583 2.135 21.063 1.00 96.06 85 GLY A O 1
ATOM 610 N N . LEU A 1 86 ? -11.795 0.344 19.726 1.00 96.56 86 LEU A N 1
ATOM 611 C CA . LEU A 1 86 ? -11.839 1.133 18.494 1.00 96.56 86 LEU A CA 1
ATOM 612 C C . LEU A 1 86 ? -13.136 1.954 18.428 1.00 96.56 86 LEU A C 1
ATOM 614 O O . LEU A 1 86 ? -14.236 1.399 18.430 1.00 96.56 86 LEU A O 1
ATOM 618 N N . LEU A 1 87 ? -13.014 3.281 18.349 1.00 96.50 87 LEU A N 1
ATOM 619 C CA . LEU A 1 87 ? -14.166 4.191 18.332 1.00 96.50 87 LEU A CA 1
ATOM 620 C C . LEU A 1 87 ? -14.730 4.412 16.925 1.00 96.50 87 LEU A C 1
ATOM 622 O O . LEU A 1 87 ? -15.897 4.769 16.781 1.00 96.50 87 LEU A O 1
ATOM 626 N N . GLN A 1 88 ? -13.905 4.232 15.892 1.00 95.19 88 GLN A N 1
ATOM 627 C CA . GLN A 1 88 ? -14.270 4.465 14.498 1.00 95.19 88 GLN A CA 1
ATOM 628 C C . GLN A 1 88 ? -13.651 3.386 13.613 1.00 95.19 88 GLN A C 1
ATOM 630 O O . GLN A 1 88 ? -12.433 3.224 13.585 1.00 95.19 88 GLN A O 1
ATOM 635 N N . LYS A 1 89 ? -14.489 2.683 12.845 1.00 96.00 89 LYS A N 1
ATOM 636 C CA . LYS A 1 89 ? -14.018 1.686 11.875 1.00 96.00 89 LYS A CA 1
ATOM 637 C C . LYS A 1 89 ? -13.129 2.323 10.816 1.00 96.00 89 LYS A C 1
ATOM 639 O O . LYS A 1 89 ? -13.427 3.432 10.362 1.00 96.00 89 LYS A O 1
ATOM 644 N N . PHE A 1 90 ? -12.085 1.602 10.421 1.00 97.12 90 PHE A N 1
ATOM 645 C CA . PHE A 1 90 ? -11.248 1.972 9.288 1.00 97.12 90 PHE A CA 1
ATOM 646 C C . PHE A 1 90 ? -12.062 1.925 7.986 1.00 97.12 90 PHE A C 1
ATOM 648 O O . PHE A 1 90 ? -12.909 1.041 7.824 1.00 97.12 90 PHE A O 1
ATOM 655 N N . PRO A 1 91 ? -11.854 2.867 7.054 1.00 96.81 91 PRO A N 1
ATOM 656 C CA . PRO A 1 91 ? -12.357 2.713 5.695 1.00 96.81 91 PRO A CA 1
ATOM 657 C C . PRO A 1 91 ? -11.610 1.577 4.980 1.00 96.81 91 PRO A C 1
ATOM 659 O O . PRO A 1 91 ? -10.452 1.297 5.282 1.00 96.81 91 PRO A O 1
ATOM 662 N N . SER A 1 92 ? -12.242 0.944 3.990 1.00 97.06 92 SER A N 1
ATOM 663 C CA . SER A 1 92 ? -11.593 -0.103 3.180 1.00 97.06 92 SER A CA 1
ATOM 664 C C . SER A 1 92 ? -10.397 0.420 2.372 1.00 97.06 92 SER A C 1
ATOM 666 O O . SER A 1 92 ? -9.523 -0.353 1.999 1.00 97.06 92 SER A O 1
ATOM 668 N N . SER A 1 93 ? -10.354 1.730 2.113 1.00 95.12 93 SER A N 1
ATOM 669 C CA . SER A 1 93 ? -9.273 2.437 1.419 1.00 95.12 93 SER A CA 1
ATOM 670 C C . SER A 1 93 ? -8.194 2.987 2.353 1.00 95.12 93 SER A C 1
ATOM 672 O O . SER A 1 93 ? -7.354 3.762 1.899 1.00 95.12 93 SER A O 1
ATOM 674 N N . PHE A 1 94 ? -8.221 2.632 3.646 1.00 95.69 94 PHE A N 1
ATOM 675 C CA . PHE A 1 94 ? -7.331 3.231 4.638 1.00 95.69 94 PHE A CA 1
ATOM 676 C C . PHE A 1 94 ? -5.860 3.118 4.241 1.00 95.69 94 PHE A C 1
ATOM 678 O O . PHE A 1 94 ? -5.163 4.120 4.287 1.00 95.69 94 PHE A O 1
ATOM 685 N N . PHE A 1 95 ? -5.407 1.940 3.804 1.00 94.75 95 PHE A N 1
ATOM 686 C CA . PHE A 1 95 ? -4.118 1.783 3.133 1.00 94.75 95 PHE A CA 1
ATOM 687 C C . PHE A 1 95 ? -4.324 1.761 1.629 1.00 94.75 95 PHE A C 1
ATOM 689 O O . PHE A 1 95 ? -5.193 1.041 1.133 1.00 94.75 95 PHE A O 1
ATOM 696 N N . LYS A 1 96 ? -3.503 2.515 0.900 1.00 93.81 96 LYS A N 1
ATOM 697 C CA . LYS A 1 96 ? -3.565 2.551 -0.561 1.00 93.81 96 LYS A CA 1
ATOM 698 C C . LYS A 1 96 ? -2.231 2.956 -1.187 1.00 93.81 96 LYS A C 1
ATOM 700 O O . LYS A 1 96 ? -1.376 3.521 -0.499 1.00 93.81 96 LYS A O 1
ATOM 705 N N . PRO A 1 97 ? -2.035 2.662 -2.479 1.00 92.69 97 PRO A N 1
ATOM 706 C CA . PRO A 1 97 ? -0.883 3.146 -3.215 1.00 92.69 97 PRO A CA 1
ATOM 707 C C . PRO A 1 97 ? -0.909 4.670 -3.357 1.00 92.69 97 PRO A C 1
ATOM 709 O O . PRO A 1 97 ? -1.969 5.270 -3.546 1.00 92.69 97 PRO A O 1
ATOM 712 N N . TYR A 1 98 ? 0.269 5.280 -3.308 1.00 91.06 98 TYR A N 1
ATOM 713 C CA . TYR A 1 98 ? 0.504 6.679 -3.642 1.00 91.06 98 TYR A CA 1
ATOM 714 C C . TYR A 1 98 ? 1.682 6.780 -4.608 1.00 91.06 98 TYR A C 1
ATOM 716 O O . TYR A 1 98 ? 2.672 6.055 -4.479 1.00 91.06 98 TYR A O 1
ATOM 724 N N . GLY A 1 99 ? 1.585 7.715 -5.550 1.00 88.75 99 GLY A N 1
ATOM 725 C CA . GLY A 1 99 ? 2.675 8.030 -6.464 1.00 88.75 99 GLY A CA 1
ATOM 726 C C . GLY A 1 99 ? 3.835 8.717 -5.742 1.00 88.75 99 GLY A C 1
ATOM 727 O O . GLY A 1 99 ? 3.654 9.696 -5.015 1.00 88.75 99 GLY A O 1
ATOM 728 N N . ILE A 1 100 ? 5.039 8.212 -5.974 1.00 86.44 100 ILE A N 1
ATOM 729 C CA . ILE A 1 100 ? 6.320 8.848 -5.685 1.00 86.44 100 ILE A CA 1
ATOM 730 C C . ILE A 1 100 ? 6.809 9.421 -7.014 1.00 86.44 100 ILE A C 1
ATOM 732 O O . ILE A 1 100 ? 7.269 8.698 -7.903 1.00 86.44 100 ILE A O 1
ATOM 736 N N . TYR A 1 101 ? 6.677 10.735 -7.155 1.00 82.12 101 TYR A N 1
ATOM 737 C CA . TYR A 1 101 ? 7.000 11.436 -8.391 1.00 82.12 101 TYR A CA 1
ATOM 738 C C . TYR A 1 101 ? 8.461 11.881 -8.395 1.00 82.12 101 TYR A C 1
ATOM 740 O O . TYR A 1 101 ? 8.895 12.650 -7.536 1.00 82.12 101 TYR A O 1
ATOM 748 N N . THR A 1 102 ? 9.206 11.425 -9.399 1.00 73.00 102 THR A N 1
ATOM 749 C CA . THR A 1 102 ? 10.503 11.996 -9.783 1.00 73.00 102 THR A CA 1
ATOM 750 C C . THR A 1 102 ? 10.306 12.823 -11.058 1.00 73.00 102 THR A C 1
ATOM 752 O O . THR A 1 102 ? 9.289 12.686 -11.732 1.00 73.00 102 THR A O 1
ATOM 755 N N . PHE A 1 103 ? 11.260 13.688 -11.410 1.00 72.50 103 PHE A N 1
ATOM 756 C CA . PHE A 1 103 ? 11.173 14.519 -12.620 1.00 72.50 103 PHE A CA 1
ATOM 757 C C . PHE A 1 103 ? 10.921 13.722 -13.916 1.00 72.50 103 PHE A C 1
ATOM 759 O O . PHE A 1 103 ? 10.302 14.265 -14.827 1.00 72.50 103 PHE A O 1
ATOM 766 N N . ASP A 1 104 ? 11.346 12.453 -13.974 1.00 74.62 104 ASP A N 1
ATOM 767 C CA . ASP A 1 104 ? 11.345 11.648 -15.203 1.00 74.62 104 ASP A CA 1
ATOM 768 C C . ASP A 1 104 ? 10.382 10.445 -15.188 1.00 74.62 104 ASP A C 1
ATOM 770 O O . ASP A 1 104 ? 10.134 9.854 -16.237 1.00 74.62 104 ASP A O 1
ATOM 774 N N . TYR A 1 105 ? 9.846 10.053 -14.025 1.00 78.69 105 TYR A N 1
ATOM 775 C CA . TYR A 1 105 ? 8.967 8.885 -13.895 1.00 78.69 105 TYR A CA 1
ATOM 776 C C . TYR A 1 105 ? 8.194 8.870 -12.568 1.00 78.69 105 TYR A C 1
ATOM 778 O O . TYR A 1 105 ? 8.571 9.519 -11.587 1.00 78.69 105 TYR A O 1
ATOM 786 N N . GLU A 1 106 ? 7.123 8.076 -12.537 1.00 84.81 106 GLU A N 1
ATOM 787 C CA . GLU A 1 106 ? 6.332 7.777 -11.344 1.00 84.81 106 GLU A CA 1
ATOM 788 C C . GLU A 1 106 ? 6.560 6.323 -10.918 1.00 84.81 106 GLU A C 1
ATOM 790 O O . GLU A 1 106 ? 6.476 5.401 -11.731 1.00 84.81 106 GLU A O 1
ATOM 795 N N . VAL A 1 107 ? 6.826 6.120 -9.629 1.00 88.88 107 VAL A N 1
ATOM 796 C CA . VAL A 1 107 ? 6.799 4.799 -8.986 1.00 88.88 107 VAL A CA 1
ATOM 797 C C . VAL A 1 107 ? 5.800 4.817 -7.847 1.00 88.88 107 VAL A C 1
ATOM 799 O O . VAL A 1 107 ? 5.550 5.865 -7.262 1.00 88.88 107 VAL A O 1
ATOM 802 N N . SER A 1 108 ? 5.234 3.670 -7.504 1.00 90.81 108 SER A N 1
ATOM 803 C CA . SER A 1 108 ? 4.267 3.599 -6.409 1.00 90.81 108 SER A CA 1
ATOM 804 C C . SER A 1 108 ? 4.946 3.230 -5.101 1.00 90.81 108 SER A C 1
ATOM 806 O O . SER A 1 108 ? 5.782 2.328 -5.064 1.00 90.81 108 SER A O 1
ATOM 808 N N . GLY A 1 109 ? 4.547 3.906 -4.030 1.00 90.62 109 GLY A N 1
ATOM 809 C CA . GLY A 1 109 ? 4.702 3.451 -2.652 1.00 90.62 109 GLY A CA 1
ATOM 810 C C . GLY A 1 109 ? 3.331 3.169 -2.039 1.00 90.62 109 GLY A C 1
ATOM 811 O O . GLY A 1 109 ? 2.297 3.451 -2.639 1.00 90.62 109 GLY A O 1
ATOM 812 N N . ILE A 1 110 ? 3.310 2.627 -0.830 1.00 90.88 110 ILE A N 1
ATOM 813 C CA . ILE A 1 110 ? 2.111 2.515 0.007 1.00 90.88 110 ILE A CA 1
ATOM 814 C C . ILE A 1 110 ? 2.079 3.645 1.035 1.00 90.88 110 ILE A C 1
ATOM 816 O O . ILE A 1 110 ? 3.101 3.994 1.632 1.00 90.88 110 ILE A O 1
ATOM 820 N N . GLY A 1 111 ? 0.887 4.198 1.221 1.00 91.25 111 GLY A N 1
ATOM 821 C CA . GLY A 1 111 ? 0.540 5.214 2.203 1.00 91.25 111 GLY A CA 1
ATOM 822 C C . GLY A 1 111 ? -0.736 4.849 2.949 1.00 91.25 111 GLY A C 1
ATOM 823 O O . GLY A 1 111 ? -1.315 3.777 2.740 1.00 91.25 111 GLY A O 1
ATOM 824 N N . HIS A 1 112 ? -1.205 5.771 3.782 1.00 92.88 112 HIS A N 1
ATOM 825 C CA . HIS A 1 112 ? -2.489 5.643 4.457 1.00 92.88 112 HIS A CA 1
ATOM 826 C C . HIS A 1 112 ? -3.281 6.951 4.458 1.00 92.88 112 HIS A C 1
ATOM 828 O O . HIS A 1 112 ? -2.714 8.038 4.379 1.00 92.88 112 HIS A O 1
ATOM 834 N N . GLU A 1 113 ? -4.597 6.843 4.595 1.00 92.06 113 GLU A N 1
ATOM 835 C CA . GLU A 1 113 ? -5.484 7.979 4.831 1.00 92.06 113 GLU A CA 1
ATOM 836 C C . GLU A 1 113 ? -5.272 8.570 6.230 1.00 92.06 113 GLU A C 1
ATOM 838 O O . GLU A 1 113 ? -4.746 7.921 7.139 1.00 92.06 113 GLU A O 1
ATOM 843 N N . THR A 1 114 ? -5.719 9.811 6.427 1.00 90.75 114 THR A N 1
ATOM 844 C CA . THR A 1 114 ? -5.697 10.461 7.743 1.00 90.75 114 THR A CA 1
ATOM 845 C C . THR A 1 114 ? -6.502 9.655 8.781 1.00 90.75 114 THR A C 1
ATOM 847 O O . THR A 1 114 ? -7.733 9.564 8.649 1.00 90.75 114 THR A O 1
ATOM 850 N N . PRO A 1 115 ? -5.861 9.118 9.845 1.00 91.56 115 PRO A N 1
ATOM 851 C CA . PRO A 1 115 ? -6.559 8.365 10.882 1.00 91.56 115 PRO A CA 1
ATOM 852 C C . PRO A 1 115 ? -7.658 9.194 11.551 1.00 91.56 115 PRO A C 1
ATOM 854 O O . PRO A 1 115 ? -7.482 10.371 11.868 1.00 91.56 115 PRO A O 1
ATOM 857 N N . GLN A 1 116 ? -8.803 8.566 11.800 1.00 93.06 116 GLN A N 1
ATOM 858 C CA . GLN A 1 116 ? -9.947 9.172 12.472 1.00 93.06 116 GLN A CA 1
ATOM 859 C C . GLN A 1 116 ? -10.051 8.683 13.918 1.00 93.06 116 GLN A C 1
ATOM 861 O O . GLN A 1 116 ? -9.927 7.491 14.202 1.00 93.06 116 GLN A O 1
ATOM 866 N N . ARG A 1 117 ? -10.374 9.596 14.842 1.00 94.31 117 ARG A N 1
ATOM 867 C CA . ARG A 1 117 ? -10.523 9.288 16.278 1.00 94.31 117 ARG A CA 1
ATOM 868 C C . ARG A 1 117 ? -9.253 8.625 16.832 1.00 94.31 117 ARG A C 1
ATOM 870 O O . ARG A 1 117 ? -8.204 9.249 16.800 1.00 94.31 117 ARG A O 1
ATOM 877 N N . ASN A 1 118 ? -9.362 7.403 17.351 1.00 94.75 118 ASN A N 1
ATOM 878 C CA . ASN A 1 118 ? -8.271 6.647 17.957 1.00 94.75 118 ASN A CA 1
ATOM 879 C C . ASN A 1 118 ? -7.707 5.558 17.037 1.00 94.75 118 ASN A C 1
ATOM 881 O O . ASN A 1 118 ? -7.037 4.659 17.518 1.00 94.75 118 ASN A O 1
ATOM 885 N N . GLN A 1 119 ? -7.972 5.610 15.726 1.00 94.75 119 GLN A N 1
ATOM 886 C CA . GLN A 1 119 ? -7.454 4.624 14.769 1.00 94.75 119 GLN A CA 1
ATOM 887 C C . GLN A 1 119 ? -5.933 4.468 14.834 1.00 94.75 119 GLN A C 1
ATOM 889 O O . GLN A 1 119 ? -5.448 3.343 14.803 1.00 94.75 119 GLN A O 1
ATOM 894 N N . ALA A 1 120 ? -5.197 5.575 14.977 1.00 92.38 120 ALA A N 1
ATOM 895 C CA . ALA A 1 120 ? -3.736 5.564 15.031 1.00 92.38 120 ALA A CA 1
ATOM 896 C C . ALA A 1 120 ? -3.175 4.666 16.149 1.00 92.38 120 ALA A C 1
ATOM 898 O O . ALA A 1 120 ? -2.131 4.054 15.956 1.00 92.38 120 ALA A O 1
ATOM 899 N N . ASP A 1 121 ? -3.895 4.511 17.265 1.00 92.94 121 ASP A N 1
ATOM 900 C CA . ASP A 1 121 ? -3.465 3.693 18.409 1.00 92.94 121 ASP A CA 1
ATOM 901 C C . ASP A 1 121 ? -3.502 2.183 18.116 1.00 92.94 121 ASP A C 1
ATOM 903 O O . ASP A 1 121 ? -2.878 1.397 18.826 1.00 92.94 121 ASP A O 1
ATOM 907 N N . PHE A 1 122 ? -4.252 1.772 17.089 1.00 93.94 122 PHE A N 1
ATOM 908 C CA . PHE A 1 122 ? -4.427 0.368 16.717 1.00 93.94 122 PHE A CA 1
ATOM 909 C C . PHE A 1 122 ? -3.566 -0.031 15.524 1.00 93.94 122 PHE A C 1
ATOM 911 O O . PHE A 1 122 ? -3.433 -1.211 15.247 1.00 93.94 122 PHE A O 1
ATOM 918 N N . ILE A 1 123 ? -2.978 0.912 14.791 1.00 90.44 123 ILE A N 1
ATOM 919 C CA . ILE A 1 123 ? -2.219 0.557 13.590 1.00 90.44 123 ILE A CA 1
ATOM 920 C C . ILE A 1 123 ? -0.902 -0.189 13.906 1.00 90.44 123 ILE A C 1
ATOM 922 O O . ILE A 1 123 ? -0.613 -1.169 13.209 1.00 90.44 123 ILE A O 1
ATOM 926 N N . PRO A 1 124 ? -0.098 0.227 14.906 1.00 90.19 124 PRO A N 1
ATOM 927 C CA . PRO A 1 124 ? 1.210 -0.373 15.140 1.00 90.19 124 PRO A CA 1
ATOM 928 C C . PRO A 1 124 ? 1.159 -1.845 15.558 1.00 90.19 124 PRO A C 1
ATOM 930 O O . PRO A 1 124 ? 0.251 -2.279 16.268 1.00 90.19 124 PRO A O 1
ATOM 933 N N . GLY A 1 125 ? 2.194 -2.602 15.187 1.00 86.38 125 GLY A N 1
ATOM 934 C CA . GLY A 1 125 ? 2.398 -3.976 15.668 1.00 86.38 125 GLY A CA 1
ATOM 935 C C . GLY A 1 125 ? 1.588 -5.055 14.940 1.00 86.38 125 GLY A C 1
ATOM 936 O O . GLY A 1 125 ? 1.602 -6.208 15.373 1.00 86.38 125 GLY A O 1
ATOM 937 N N . HIS A 1 126 ? 0.933 -4.700 13.835 1.00 90.00 126 HIS A N 1
ATOM 938 C CA . HIS A 1 126 ? 0.206 -5.623 12.964 1.00 90.00 126 HIS A CA 1
ATOM 939 C C . HIS A 1 126 ? 0.895 -5.791 11.608 1.00 90.00 126 HIS A C 1
ATOM 941 O O . HIS A 1 126 ? 1.604 -4.900 11.129 1.00 90.00 126 HIS A O 1
ATOM 947 N N . CYS A 1 127 ? 0.655 -6.940 10.974 1.00 90.50 127 CYS A N 1
ATOM 948 C CA . CYS A 1 127 ? 1.007 -7.147 9.576 1.00 90.50 127 CYS A CA 1
ATOM 949 C C . CYS A 1 127 ? -0.163 -6.761 8.679 1.00 90.50 127 CYS A C 1
ATOM 951 O O . CYS A 1 127 ? -1.264 -7.282 8.830 1.00 90.50 127 CYS A O 1
ATOM 953 N N . TYR A 1 128 ? 0.094 -5.911 7.698 1.00 91.94 128 TYR A N 1
ATOM 954 C CA . TYR A 1 128 ? -0.876 -5.539 6.681 1.00 91.94 128 TYR A CA 1
ATOM 955 C C . TYR A 1 128 ? -0.501 -6.182 5.360 1.00 91.94 128 TYR A C 1
ATOM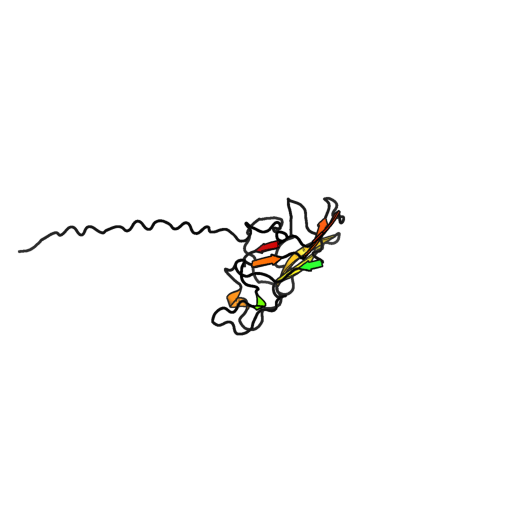 957 O O . TYR A 1 128 ? 0.650 -6.092 4.944 1.00 91.94 128 TYR A O 1
ATOM 965 N N . GLU A 1 129 ? -1.463 -6.811 4.694 1.00 93.19 129 GLU A N 1
ATOM 966 C CA . GLU A 1 129 ? -1.325 -7.304 3.324 1.00 93.19 129 GLU A CA 1
ATOM 967 C C . GLU A 1 129 ? -2.288 -6.537 2.421 1.00 93.19 129 GLU A C 1
ATOM 969 O O . GLU A 1 129 ? -3.500 -6.590 2.614 1.00 93.19 129 GLU A O 1
ATOM 974 N N . LEU A 1 130 ? -1.761 -5.814 1.437 1.00 93.50 130 LEU A N 1
ATOM 975 C CA . LEU A 1 130 ? -2.539 -5.039 0.479 1.00 93.50 130 LEU A CA 1
ATOM 976 C C . LEU A 1 130 ? -2.483 -5.714 -0.900 1.00 93.50 130 LEU A C 1
ATOM 978 O O . LEU A 1 130 ? -1.415 -5.742 -1.519 1.00 93.50 130 LEU A O 1
ATOM 982 N N . PRO A 1 131 ? -3.607 -6.244 -1.410 1.00 93.81 131 PRO A N 1
ATOM 983 C CA . PRO A 1 131 ? -3.678 -6.776 -2.766 1.00 93.81 131 PRO A CA 1
ATOM 984 C C . PRO A 1 131 ? -3.472 -5.671 -3.807 1.00 93.81 131 PRO A C 1
ATOM 986 O O . PRO A 1 131 ? -4.109 -4.620 -3.735 1.00 93.81 131 PRO A O 1
ATOM 989 N N . LEU A 1 132 ? -2.630 -5.921 -4.806 1.00 92.62 132 LEU A N 1
ATOM 990 C CA . LEU A 1 132 ? -2.433 -5.059 -5.968 1.00 92.62 132 LEU A CA 1
ATOM 991 C C . LEU A 1 132 ? -3.258 -5.631 -7.125 1.00 92.62 132 LEU A C 1
ATOM 993 O O . LEU A 1 132 ? -2.948 -6.685 -7.680 1.00 92.62 132 LEU A O 1
ATOM 997 N N . VAL A 1 133 ? -4.350 -4.950 -7.463 1.00 92.50 133 VAL A N 1
ATOM 998 C CA . VAL A 1 133 ? -5.328 -5.443 -8.442 1.00 92.50 133 VAL A CA 1
ATOM 999 C C . VAL A 1 133 ? -4.881 -5.121 -9.861 1.00 92.50 133 VAL A C 1
ATOM 1001 O O . VAL A 1 133 ? -5.024 -5.978 -10.731 1.00 92.50 133 VAL A O 1
ATOM 1004 N N . SER A 1 134 ? -4.303 -3.940 -10.088 1.00 91.81 134 SER A N 1
ATOM 1005 C CA . SER A 1 134 ? -3.672 -3.572 -11.357 1.00 91.81 134 SER A CA 1
ATOM 1006 C C . SER A 1 134 ? -2.460 -2.667 -11.147 1.00 91.81 134 SER A C 1
ATOM 1008 O O . SER A 1 134 ? -2.473 -1.797 -10.273 1.00 91.81 134 SER A O 1
ATOM 1010 N N . TYR A 1 135 ? -1.402 -2.896 -11.924 1.00 91.62 135 TYR A N 1
ATOM 1011 C CA . TYR A 1 135 ? -0.148 -2.155 -11.820 1.00 91.62 135 TYR A CA 1
ATOM 1012 C C . TYR A 1 135 ? 0.680 -2.198 -13.108 1.00 91.62 135 TYR A C 1
ATOM 1014 O O . TYR A 1 135 ? 0.597 -3.128 -13.917 1.00 91.62 135 TYR A O 1
ATOM 1022 N N . GLN A 1 136 ? 1.547 -1.200 -13.249 1.00 90.81 136 GLN A N 1
ATOM 1023 C CA . GLN A 1 136 ? 2.524 -1.058 -14.320 1.00 90.81 136 GLN A CA 1
ATOM 1024 C C . GLN A 1 136 ? 3.897 -1.531 -13.852 1.00 90.81 136 GLN A C 1
ATOM 1026 O O . GLN A 1 136 ? 4.365 -1.155 -12.780 1.00 90.81 136 GLN A O 1
ATOM 1031 N N . VAL A 1 137 ? 4.581 -2.324 -14.670 1.00 86.44 137 VAL A N 1
ATOM 1032 C CA . VAL A 1 137 ? 5.995 -2.670 -14.454 1.00 86.44 137 VAL A CA 1
ATOM 1033 C C . VAL A 1 137 ? 6.855 -1.773 -15.331 1.00 86.44 137 VAL A C 1
ATOM 1035 O O . VAL A 1 137 ? 6.535 -1.580 -16.507 1.00 86.44 137 VAL A O 1
ATOM 1038 N N . LEU A 1 138 ? 7.944 -1.242 -14.777 1.00 84.88 138 LEU A N 1
ATOM 1039 C CA . LEU A 1 138 ? 8.881 -0.401 -15.515 1.00 84.88 138 LEU A CA 1
ATOM 1040 C C . LEU A 1 138 ? 10.094 -1.199 -16.007 1.00 84.88 138 LEU A C 1
ATOM 1042 O O . LEU A 1 138 ? 10.586 -2.102 -15.333 1.00 84.88 138 LEU A O 1
ATOM 1046 N N . ASN A 1 139 ? 10.599 -0.836 -17.181 1.00 84.12 139 ASN A N 1
ATOM 1047 C CA . ASN A 1 139 ? 11.902 -1.264 -17.680 1.00 84.12 139 ASN A CA 1
ATOM 1048 C C . ASN A 1 139 ? 13.050 -0.566 -16.934 1.00 84.12 139 ASN A C 1
ATOM 1050 O O . ASN A 1 139 ? 12.852 0.394 -16.192 1.00 84.12 139 ASN A O 1
ATOM 1054 N N . ALA A 1 140 ? 14.283 -1.014 -17.188 1.00 82.44 140 ALA A N 1
ATOM 1055 C CA . ALA A 1 140 ? 15.491 -0.375 -16.657 1.00 82.44 140 ALA A CA 1
ATOM 1056 C C . ALA A 1 140 ? 15.673 1.084 -17.123 1.00 82.44 140 ALA A C 1
ATOM 1058 O O . ALA A 1 140 ? 16.377 1.848 -16.470 1.00 82.44 140 ALA A O 1
ATOM 1059 N N . ASP A 1 141 ? 15.049 1.465 -18.241 1.00 83.94 141 ASP A N 1
ATOM 1060 C CA . ASP A 1 141 ? 14.993 2.837 -18.754 1.00 83.94 141 ASP A CA 1
ATOM 1061 C C . ASP A 1 141 ? 13.751 3.615 -18.275 1.00 83.94 141 ASP A C 1
ATOM 1063 O O . ASP A 1 141 ? 13.476 4.700 -18.779 1.00 83.94 141 ASP A O 1
ATOM 1067 N N . TYR A 1 142 ? 13.006 3.064 -17.309 1.00 82.00 142 TYR A N 1
ATOM 1068 C CA . TYR A 1 142 ? 11.787 3.628 -16.722 1.00 82.00 142 TYR A CA 1
ATOM 1069 C C . TYR A 1 142 ? 10.602 3.777 -17.688 1.00 82.00 142 TYR A C 1
ATOM 1071 O O . TYR A 1 142 ? 9.605 4.416 -17.355 1.00 82.00 142 TYR A O 1
ATOM 1079 N N . THR A 1 143 ? 10.657 3.140 -18.861 1.00 84.25 143 THR A N 1
ATOM 1080 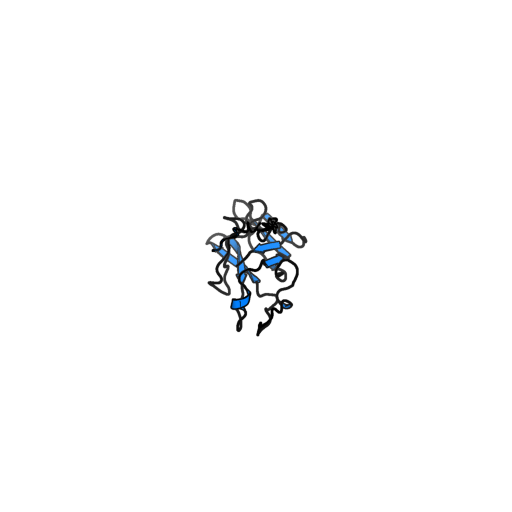C CA . THR A 1 143 ? 9.487 3.009 -19.740 1.00 84.25 143 THR A CA 1
ATOM 1081 C C . THR A 1 143 ? 8.531 1.932 -19.232 1.00 84.25 143 THR A C 1
ATOM 1083 O O . THR A 1 143 ? 8.949 0.967 -18.589 1.00 84.25 143 THR A O 1
ATOM 1086 N N . VAL A 1 144 ? 7.233 2.066 -19.524 1.00 83.62 144 VAL A N 1
ATOM 1087 C CA . VAL A 1 144 ? 6.243 1.040 -19.165 1.00 83.62 144 VAL A CA 1
ATOM 1088 C C . VAL A 1 144 ? 6.506 -0.221 -19.984 1.00 83.62 144 VAL A C 1
ATOM 1090 O O . VAL A 1 144 ? 6.387 -0.214 -21.209 1.00 83.62 144 VAL A O 1
ATOM 1093 N N . LEU A 1 145 ? 6.842 -1.312 -19.297 1.00 80.44 145 LEU A N 1
ATOM 1094 C CA . LEU A 1 145 ? 7.053 -2.621 -19.903 1.00 80.44 145 LEU A CA 1
ATOM 1095 C C . LEU A 1 145 ? 5.718 -3.319 -20.168 1.00 80.44 145 LEU A C 1
ATOM 1097 O O . LEU A 1 145 ? 5.490 -3.837 -21.260 1.00 80.44 145 LEU A O 1
ATOM 1101 N N . ASN A 1 146 ? 4.852 -3.373 -19.155 1.00 77.81 146 ASN A N 1
ATOM 1102 C CA . ASN A 1 146 ? 3.554 -4.028 -19.257 1.00 77.81 146 ASN A CA 1
ATOM 1103 C C . ASN A 1 146 ? 2.606 -3.596 -18.134 1.00 77.81 146 ASN A C 1
ATOM 1105 O O . ASN A 1 146 ? 3.047 -3.163 -17.068 1.00 77.81 146 ASN A O 1
ATOM 1109 N N . ASN A 1 147 ? 1.313 -3.816 -18.369 1.00 81.44 147 ASN A N 1
ATOM 1110 C CA . ASN A 1 147 ? 0.274 -3.753 -17.345 1.00 81.44 147 ASN A CA 1
ATOM 1111 C C . ASN A 1 147 ? -0.053 -5.171 -16.872 1.00 81.44 147 ASN A C 1
ATOM 1113 O O . ASN A 1 147 ? -0.235 -6.076 -17.691 1.00 81.44 147 ASN A O 1
ATOM 1117 N N . PHE A 1 148 ? -0.158 -5.359 -15.565 1.00 80.56 148 PHE A N 1
ATOM 1118 C CA . PHE A 1 148 ? -0.480 -6.635 -14.939 1.00 80.56 148 PHE A CA 1
ATOM 1119 C C . PHE A 1 148 ? -1.615 -6.452 -13.932 1.00 80.56 148 PHE A C 1
ATOM 1121 O O . PHE A 1 148 ? -1.830 -5.353 -13.427 1.00 80.56 148 PHE A O 1
ATOM 1128 N N . GLY A 1 149 ? -2.340 -7.529 -13.629 1.00 76.94 149 GLY A N 1
ATOM 1129 C CA . GLY A 1 149 ? -3.373 -7.493 -12.604 1.00 76.94 149 GLY A CA 1
ATOM 1130 C C . GLY A 1 149 ? -4.026 -8.843 -12.320 1.00 76.94 149 GLY A C 1
ATOM 1131 O O . GLY A 1 149 ? -4.102 -9.704 -13.199 1.00 76.94 149 GLY A O 1
ATOM 1132 N N . GLY A 1 150 ? -4.519 -9.005 -11.090 1.00 65.75 150 GLY A N 1
ATOM 1133 C CA . GLY A 1 150 ? -5.486 -10.046 -10.733 1.00 65.75 150 GLY A CA 1
ATOM 1134 C C . GLY A 1 150 ? -4.951 -11.408 -10.273 1.00 65.75 150 GLY A C 1
ATOM 1135 O O . GLY A 1 150 ? -5.745 -12.348 -10.228 1.00 65.75 150 GLY A O 1
ATOM 1136 N N . ASN A 1 151 ? -3.670 -11.560 -9.906 1.00 82.75 151 ASN A N 1
ATOM 1137 C CA . ASN A 1 151 ? -3.216 -12.807 -9.267 1.00 82.75 151 ASN A CA 1
ATOM 1138 C C . ASN A 1 151 ? -3.399 -12.769 -7.739 1.00 82.75 151 ASN A C 1
ATOM 1140 O O . ASN A 1 151 ? -3.108 -11.749 -7.121 1.00 82.75 151 ASN A O 1
ATOM 1144 N N . PRO A 1 152 ? -3.764 -13.891 -7.090 1.00 77.31 152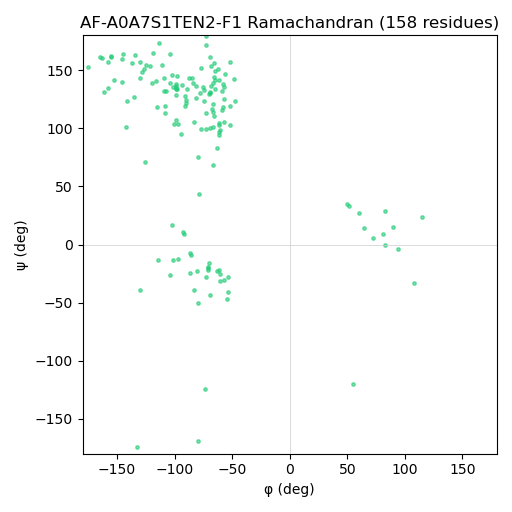 PRO A N 1
ATOM 1145 C CA . PRO A 1 152 ? -3.872 -13.962 -5.628 1.00 77.31 152 PRO A CA 1
ATOM 1146 C C . PRO A 1 152 ? -2.568 -13.666 -4.873 1.00 77.31 152 PRO A C 1
ATOM 1148 O O . PRO A 1 152 ? -2.612 -13.263 -3.718 1.00 77.31 152 PRO A O 1
ATOM 1151 N N . SER A 1 153 ? -1.413 -13.882 -5.509 1.00 83.50 153 SER A N 1
ATOM 1152 C CA . SER A 1 153 ? -0.090 -13.578 -4.948 1.00 83.50 153 SER A CA 1
ATOM 1153 C C . SER A 1 153 ? 0.351 -12.133 -5.175 1.00 83.50 153 SER A C 1
ATOM 1155 O O . SER A 1 153 ? 1.392 -11.727 -4.653 1.00 83.50 153 SER A O 1
ATOM 1157 N N . ASP A 1 154 ? -0.385 -11.372 -5.993 1.00 91.12 154 ASP A N 1
ATOM 1158 C CA . ASP A 1 154 ? -0.052 -9.987 -6.291 1.00 91.12 154 ASP A CA 1
ATOM 1159 C C . ASP A 1 154 ? -0.520 -9.104 -5.129 1.00 91.12 154 ASP A C 1
ATOM 1161 O O . ASP A 1 154 ? -1.544 -8.436 -5.183 1.00 91.12 154 ASP A O 1
ATOM 1165 N N . CYS A 1 155 ? 0.228 -9.153 -4.034 1.00 91.56 155 CYS A N 1
ATOM 1166 C CA . CYS A 1 155 ? 0.043 -8.315 -2.861 1.00 91.56 155 CYS A CA 1
ATOM 1167 C C . CYS A 1 155 ? 1.381 -7.770 -2.388 1.00 91.56 155 CYS A C 1
ATOM 1169 O O . CYS A 1 155 ? 2.434 -8.301 -2.747 1.00 91.56 155 CYS A O 1
ATOM 1171 N N . ILE A 1 156 ? 1.324 -6.729 -1.565 1.00 90.12 156 ILE A N 1
ATOM 1172 C CA . ILE A 1 156 ? 2.451 -6.237 -0.785 1.00 90.12 156 ILE A CA 1
ATOM 1173 C C . ILE A 1 156 ? 2.116 -6.302 0.696 1.00 90.12 156 ILE A C 1
ATOM 1175 O O . ILE A 1 156 ? 1.011 -5.970 1.115 1.00 90.12 156 ILE A O 1
ATOM 1179 N N . SER A 1 157 ? 3.088 -6.714 1.491 1.00 90.44 157 SER A N 1
ATOM 1180 C CA . SER A 1 157 ? 2.949 -6.861 2.934 1.00 90.44 157 SER A CA 1
ATOM 1181 C C . SER A 1 157 ? 3.872 -5.910 3.683 1.00 90.44 157 SER A C 1
ATOM 1183 O O . SER A 1 157 ? 5.035 -5.757 3.298 1.00 90.44 157 SER A O 1
ATOM 1185 N N . PHE A 1 158 ? 3.404 -5.333 4.782 1.00 87.62 158 PHE A N 1
ATOM 1186 C CA . PHE A 1 158 ? 4.172 -4.366 5.557 1.00 87.62 158 PHE A CA 1
ATOM 1187 C C . PHE A 1 158 ? 3.732 -4.313 7.021 1.00 87.62 158 PHE A C 1
ATOM 1189 O O . PHE A 1 158 ? 2.650 -4.773 7.372 1.00 87.62 158 PHE A O 1
ATOM 1196 N N . SER A 1 159 ? 4.590 -3.756 7.872 1.00 86.56 159 SER A N 1
ATOM 1197 C CA . SER A 1 159 ? 4.309 -3.474 9.284 1.00 86.56 159 SER A CA 1
ATOM 1198 C C . SER A 1 159 ? 4.646 -2.028 9.603 1.00 86.56 159 SER A C 1
ATOM 1200 O O . SER A 1 159 ? 5.609 -1.488 9.045 1.00 86.56 159 SER A O 1
ATOM 1202 N N . LEU A 1 160 ? 3.902 -1.458 10.545 1.00 80.12 160 LEU A N 1
ATOM 1203 C CA . LEU A 1 160 ? 4.061 -0.104 11.068 1.00 80.12 160 LEU A CA 1
ATOM 1204 C C . LEU A 1 160 ? 4.312 -0.151 12.578 1.00 80.12 160 LEU A C 1
ATOM 1206 O O . LEU A 1 160 ? 3.798 -1.097 13.228 1.00 80.12 160 LEU A O 1
#

Secondary structure (DSSP, 8-state):
------------------------TTSS-SBEETT-TT-B-----TTSB-S--EEETTEEB----EE-PPEETTTEETTT---TT-SSPPPTTSEEEEEEE-SS-EEEEEEEPPPPTTGGGGSTT-EEEEEEEEEEEEPTTS-EEEEEE--TT-EEEEE-

Radius of gyration: 22.12 Å; Cα contacts (8 Å, |Δi|>4): 332; chains: 1; bounding box: 34×44×89 Å

Nearest PDB structures (foldseek):
  8gb1-assembly2_C  TM=3.303E-01  e=2.429E+00  Homo sapiens
  7byr-assembly1_H  TM=3.109E-01  e=2.567E+00  Homo sapiens
  6dg5-assembly1_B  TM=3.400E-01  e=3.388E+00  Mus musculus
  3zqx-assembly1_A  TM=1.884E-01  e=6.236E+00  Acetivibrio thermocellus

pLDDT: mean 79.11, std 18.95, range [32.59, 97.56]

Foldseek 3Di:
DDDDDDDPPDPPPPPPPPPPPPVQWDPQAQKAAPPDRRDAFDQPDAPAFSGHFIDGPNFTWADLPDKWFKDWQVHHGQQRDDPPPDPDGADSVQKDWDWDDDPPGTTIHIHGHDDDDCRVVPQAPIKIKMARAKTFIADPVRDTPDIDGDDPNNIYMYGD

Sequence (160 aa):
WLVITGVCSTLSFAAVPISVRQGGCGASCAFYFCGKPGTTYELDLPDSPITGPICRDGVLIGHVDSAGEALVDGVTPISQWTPTGLLQKFPSSFFKPYGIYTFDYEVSGIGHETPQRNQADFIPGHCYELPLVSYQVLNADYTVLNNFGGNPSDCISFSL

Mean predicted aligned error: 10.67 Å

Solvent-accessible surface area (backbone atoms only — not comparable to full-atom values): 9332 Å² total; per-residue (Å²): 134,88,82,86,86,79,82,80,82,77,81,75,76,78,74,72,79,77,76,65,78,82,67,64,53,47,91,74,30,58,31,43,41,55,94,54,83,79,63,75,39,68,92,82,50,58,77,37,46,53,44,52,44,31,21,43,97,90,35,48,30,19,53,57,83,37,63,46,56,30,16,44,71,75,73,38,46,42,48,74,50,76,63,92,85,66,81,47,72,47,54,53,66,36,49,41,73,25,77,47,77,52,102,89,49,54,27,18,12,47,21,32,51,73,70,51,91,57,41,67,80,66,53,57,85,42,31,37,32,34,36,42,42,27,33,29,34,31,41,98,85,62,45,82,69,47,79,48,66,70,51,97,46,38,19,36,34,41,39,62